Protein AF-A0A9X3KQI6-F1 (afdb_monomer_lite)

InterPro domains:
  IPR007948 Protein of unknown function DUF736 [PF05284] (1-30)

Radius of gyration: 13.62 Å; chains: 1; bounding box: 23×23×37 Å

Foldseek 3Di:
DCDVVDPFDKDWDWADDPPDPDIDIDIDDDPPD

Organism: NCBI:txid1183413

Secondary structure (DSSP, 8-state):
---TT-SSPPEEEEEEPTTSSSEEEEEE-----

pLDDT: mean 82.37, std 12.37, range [57.09, 95.38]

Sequence (33 aa):
LDDPSFPAPIYATLTEVEGEDGYQLIWSRPNRD

Structure (mmCIF, N/CA/C/O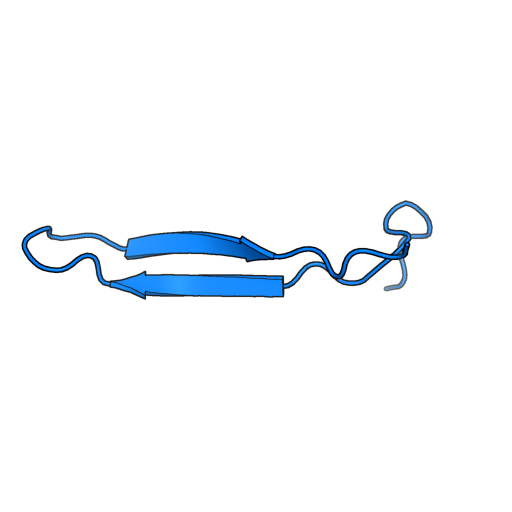 backbone):
data_AF-A0A9X3KQI6-F1
#
_entry.id   AF-A0A9X3KQI6-F1
#
loop_
_atom_site.group_PDB
_atom_site.id
_atom_site.type_symbol
_atom_site.label_atom_id
_atom_site.label_alt_id
_atom_site.label_comp_id
_atom_site.label_asym_id
_atom_site.label_entity_id
_atom_site.label_seq_id
_atom_site.pdbx_PDB_ins_code
_atom_site.Cartn_x
_atom_site.Cartn_y
_atom_site.Cartn_z
_atom_site.occupancy
_atom_site.B_iso_or_equiv
_atom_site.auth_seq_id
_atom_site.auth_comp_id
_atom_site.auth_asym_id
_atom_site.auth_atom_id
_atom_site.pdbx_PDB_model_num
ATOM 1 N N . LEU A 1 1 ? 2.113 -12.629 -17.293 1.00 65.56 1 LEU A N 1
ATOM 2 C CA . LEU A 1 1 ? 1.873 -11.822 -16.080 1.00 65.56 1 LEU A CA 1
ATOM 3 C C . LEU A 1 1 ? 2.794 -10.610 -16.150 1.00 65.56 1 LEU A C 1
ATOM 5 O O . LEU A 1 1 ? 3.658 -10.450 -15.314 1.00 65.56 1 LEU A O 1
ATOM 9 N N . ASP A 1 2 ? 2.626 -9.821 -17.207 1.00 57.09 2 ASP A N 1
ATOM 10 C CA . ASP A 1 2 ? 3.275 -8.530 -17.437 1.00 57.09 2 ASP A CA 1
ATOM 11 C C . ASP A 1 2 ? 2.318 -7.830 -18.394 1.00 57.09 2 ASP A C 1
ATOM 13 O O . ASP A 1 2 ? 2.346 -8.061 -19.603 1.00 57.09 2 ASP A O 1
ATOM 17 N N . ASP A 1 3 ? 1.329 -7.142 -17.828 1.00 60.19 3 ASP A N 1
ATOM 18 C CA . ASP A 1 3 ? 0.331 -6.436 -18.617 1.00 60.19 3 ASP A CA 1
ATOM 19 C C . ASP A 1 3 ? 0.974 -5.119 -19.086 1.00 60.19 3 ASP A C 1
ATOM 21 O O . ASP A 1 3 ? 1.294 -4.274 -18.242 1.00 60.19 3 ASP A O 1
ATOM 25 N N . PRO A 1 4 ? 1.209 -4.919 -20.397 1.00 65.25 4 PRO A N 1
ATOM 26 C CA . PRO A 1 4 ? 1.927 -3.748 -20.918 1.00 65.25 4 PRO A CA 1
ATOM 27 C C . PRO A 1 4 ? 1.191 -2.425 -20.648 1.00 65.25 4 PRO A C 1
ATOM 29 O O . PRO A 1 4 ? 1.749 -1.346 -20.840 1.00 65.25 4 PRO A O 1
ATOM 32 N N . SER A 1 5 ? -0.053 -2.513 -20.172 1.00 69.19 5 SER A N 1
ATOM 33 C CA . SER A 1 5 ? -0.895 -1.415 -19.704 1.00 69.19 5 SER A CA 1
ATOM 34 C C . SER A 1 5 ? -0.362 -0.726 -18.439 1.00 69.19 5 SER A C 1
ATOM 36 O O . SER A 1 5 ? -0.720 0.425 -18.187 1.00 69.19 5 SER A O 1
ATOM 38 N N . PHE A 1 6 ? 0.472 -1.401 -17.634 1.00 66.25 6 PHE A N 1
ATOM 39 C CA . PHE A 1 6 ? 1.053 -0.841 -16.410 1.00 66.25 6 PHE A CA 1
ATOM 40 C C . PHE A 1 6 ? 2.510 -0.438 -16.645 1.00 66.25 6 PHE A C 1
ATOM 42 O O . PHE A 1 6 ? 3.413 -1.265 -16.514 1.00 66.25 6 PHE A O 1
ATOM 49 N N . PRO A 1 7 ? 2.782 0.844 -16.951 1.00 73.50 7 PRO A N 1
ATOM 50 C CA . PRO A 1 7 ? 4.140 1.299 -17.220 1.00 73.50 7 PRO A CA 1
ATOM 51 C C . PRO A 1 7 ? 5.044 1.201 -15.986 1.00 73.50 7 PRO A C 1
ATOM 53 O O . PRO A 1 7 ? 6.258 1.283 -16.126 1.00 73.50 7 PRO A O 1
ATOM 56 N N . ALA A 1 8 ? 4.500 1.047 -14.780 1.00 79.44 8 ALA A N 1
ATOM 57 C CA . ALA A 1 8 ? 5.273 0.791 -13.574 1.00 79.44 8 ALA A CA 1
ATOM 58 C C . ALA A 1 8 ? 4.461 -0.052 -12.577 1.00 79.44 8 ALA A C 1
ATOM 60 O O . ALA A 1 8 ? 3.226 0.006 -12.608 1.00 79.44 8 ALA A O 1
ATOM 61 N N . PRO A 1 9 ? 5.129 -0.796 -11.674 1.00 80.06 9 PRO A N 1
ATOM 62 C CA . PRO A 1 9 ? 4.458 -1.492 -10.583 1.00 80.06 9 PRO A CA 1
ATO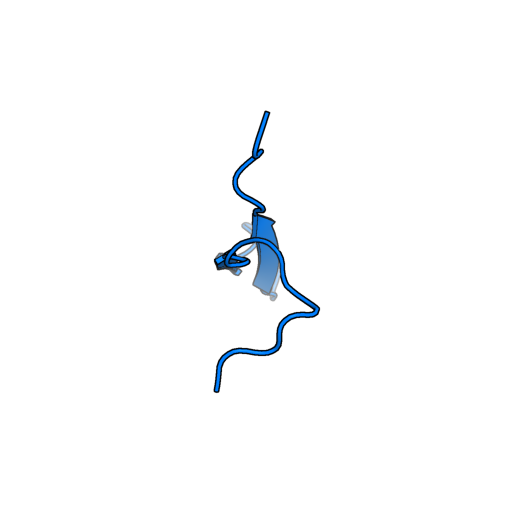M 63 C C . PRO A 1 9 ? 3.633 -0.519 -9.736 1.00 80.06 9 PRO A C 1
ATOM 65 O O . PRO A 1 9 ? 4.081 0.589 -9.441 1.00 80.06 9 PRO A O 1
ATOM 68 N N . ILE A 1 10 ? 2.441 -0.944 -9.320 1.00 85.12 10 ILE A N 1
ATOM 69 C CA . ILE A 1 10 ? 1.637 -0.228 -8.327 1.00 85.12 10 ILE A CA 1
ATOM 70 C C . ILE A 1 10 ? 1.799 -0.943 -6.995 1.00 85.12 10 ILE A C 1
ATOM 72 O O . ILE A 1 10 ? 1.598 -2.154 -6.912 1.00 85.12 10 ILE A O 1
ATOM 76 N N . TYR A 1 11 ? 2.131 -0.183 -5.956 1.00 88.00 11 TYR A N 1
ATOM 77 C CA . TYR A 1 11 ? 2.183 -0.688 -4.593 1.00 88.00 11 TYR A CA 1
ATOM 78 C C . TYR A 1 11 ? 0.877 -0.365 -3.876 1.00 88.00 11 TYR A C 1
ATOM 80 O O . TYR A 1 11 ? 0.306 0.713 -4.057 1.00 88.00 11 TYR A O 1
ATOM 88 N N . ALA A 1 12 ? 0.414 -1.306 -3.064 1.00 92.19 12 ALA A N 1
ATOM 89 C CA . A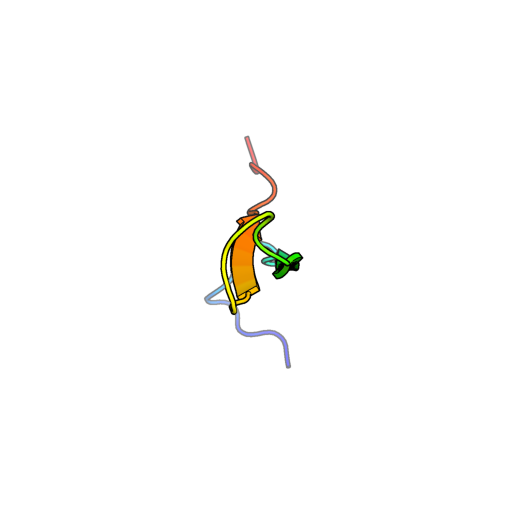LA A 1 12 ? -0.752 -1.136 -2.220 1.00 92.19 12 ALA A CA 1
ATOM 90 C C . ALA A 1 12 ? -0.386 -1.525 -0.790 1.00 92.19 12 ALA A C 1
ATOM 92 O O . ALA A 1 12 ? 0.165 -2.604 -0.565 1.00 92.19 12 ALA A O 1
ATOM 93 N N . THR A 1 13 ? -0.710 -0.654 0.160 1.00 93.81 13 THR A N 1
ATOM 94 C CA . THR A 1 13 ? -0.512 -0.901 1.588 1.00 93.81 13 THR A CA 1
ATOM 95 C C . THR A 1 13 ? -1.860 -0.827 2.280 1.00 93.81 13 THR A C 1
ATOM 97 O O . THR A 1 13 ? -2.560 0.181 2.179 1.00 93.81 13 THR A O 1
ATOM 100 N N . LEU A 1 14 ? -2.221 -1.900 2.978 1.00 95.31 14 LEU A N 1
ATOM 101 C CA . LEU A 1 14 ? -3.384 -1.934 3.853 1.00 95.31 14 LEU A CA 1
ATOM 102 C C . LEU A 1 14 ? -2.947 -1.485 5.251 1.00 95.31 14 LEU A C 1
ATOM 104 O O . LEU A 1 14 ? -1.978 -2.022 5.786 1.00 95.31 14 LEU A O 1
ATOM 108 N N . THR A 1 15 ? -3.630 -0.501 5.827 1.00 94.50 15 THR A N 1
ATOM 109 C CA . THR A 1 15 ? -3.309 0.037 7.156 1.00 94.50 15 THR A CA 1
ATOM 110 C C . THR A 1 15 ? -4.566 0.135 8.011 1.00 94.50 15 THR A C 1
ATOM 112 O O . THR A 1 15 ? -5.643 0.409 7.488 1.00 94.50 15 THR A O 1
ATOM 115 N N . GLU A 1 16 ? -4.441 -0.136 9.306 1.00 95.38 16 GLU A N 1
ATOM 116 C CA . GLU A 1 16 ? -5.524 0.044 10.277 1.00 95.38 16 GLU A CA 1
ATOM 117 C C . GLU A 1 16 ? -5.757 1.532 10.518 1.00 95.38 16 GLU A C 1
ATOM 119 O O . GLU A 1 16 ? -4.805 2.315 10.576 1.00 95.38 16 GLU A O 1
ATOM 124 N N . VAL A 1 17 ? -7.021 1.928 10.643 1.00 91.12 17 VAL A N 1
ATOM 125 C CA . VAL A 1 17 ? -7.368 3.315 10.950 1.00 91.12 17 VAL A CA 1
ATOM 126 C C . VAL A 1 17 ? -7.529 3.461 12.458 1.00 91.12 17 VAL A C 1
ATOM 128 O O . VAL A 1 17 ? -8.376 2.819 13.072 1.00 91.12 17 VAL A O 1
ATOM 131 N N . GLU A 1 18 ? -6.692 4.292 13.079 1.00 91.12 18 GLU A N 1
ATOM 132 C CA . GLU A 1 18 ? -6.746 4.496 14.527 1.00 91.12 18 GLU A CA 1
ATOM 133 C C . GLU A 1 18 ? -8.077 5.148 14.934 1.00 91.12 18 GLU A C 1
ATOM 135 O O . GLU A 1 18 ? -8.421 6.232 14.468 1.00 91.12 18 GLU A O 1
ATOM 140 N N . GLY A 1 19 ? -8.817 4.485 15.827 1.00 89.81 19 GLY A N 1
ATOM 141 C CA . GLY A 1 19 ? -10.107 4.969 16.328 1.00 89.81 19 GLY A CA 1
ATOM 142 C C . GLY A 1 19 ? -11.323 4.564 15.489 1.00 89.81 19 GLY A C 1
ATOM 143 O O . GLY A 1 19 ? -12.440 4.921 15.862 1.00 89.81 19 GLY A O 1
ATOM 144 N N . GLU A 1 20 ? -11.135 3.793 14.415 1.00 88.75 20 GLU A N 1
ATOM 145 C CA . GLU A 1 20 ? -12.215 3.264 13.575 1.00 88.75 20 GLU A CA 1
ATOM 146 C C . GLU A 1 20 ? -12.077 1.742 13.400 1.00 88.75 20 GLU A C 1
ATOM 148 O O . GLU A 1 20 ? -10.974 1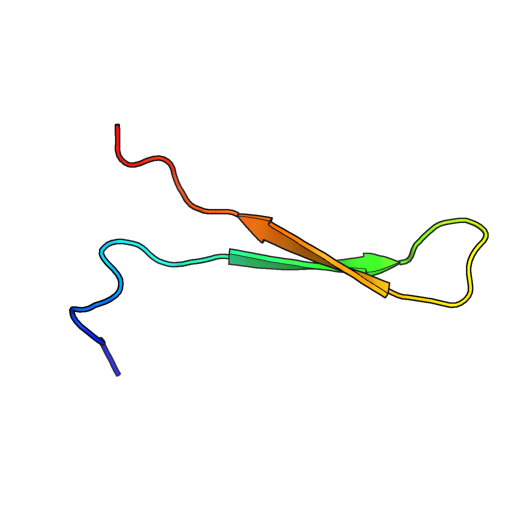.204 13.339 1.00 88.75 20 GLU A O 1
ATOM 153 N N . ASP A 1 21 ? -13.201 1.026 13.302 1.00 86.12 21 ASP A N 1
ATOM 154 C CA . ASP A 1 21 ? -13.194 -0.408 12.984 1.00 86.12 21 ASP A CA 1
ATOM 155 C C . ASP A 1 21 ? -13.093 -0.561 11.459 1.00 86.12 21 ASP A C 1
ATOM 157 O O . ASP A 1 21 ? -14.096 -0.601 10.738 1.00 86.12 21 ASP A O 1
ATOM 161 N N . GLY A 1 22 ? -11.865 -0.508 10.938 1.00 91.38 22 GLY A N 1
ATOM 162 C CA . GLY A 1 22 ? -11.646 -0.549 9.499 1.00 91.38 22 GLY A CA 1
ATOM 163 C C . GLY A 1 22 ? -10.190 -0.469 9.054 1.00 91.38 22 GLY A C 1
ATOM 164 O O . GLY A 1 22 ? -9.280 -0.109 9.800 1.00 91.38 22 GLY A O 1
ATOM 165 N N . TYR A 1 23 ? -9.995 -0.792 7.776 1.00 94.88 23 TYR A N 1
ATOM 166 C CA . TYR A 1 23 ? -8.711 -0.691 7.098 1.00 94.88 23 TYR A CA 1
ATOM 167 C C . TYR A 1 23 ? -8.790 0.320 5.958 1.00 94.88 23 TYR A C 1
ATOM 169 O O . TYR A 1 23 ? -9.746 0.331 5.180 1.00 94.88 23 TYR A O 1
ATOM 177 N N . GLN A 1 24 ? -7.741 1.119 5.812 1.00 94.44 24 GLN A N 1
ATOM 178 C CA . GLN A 1 24 ? -7.541 1.993 4.670 1.00 94.44 24 GLN A CA 1
ATOM 179 C C . GLN A 1 24 ? -6.561 1.360 3.683 1.00 94.44 24 GLN A C 1
ATOM 181 O O . GLN A 1 24 ? -5.524 0.814 4.063 1.00 94.44 24 GLN A O 1
ATOM 186 N N . LEU A 1 25 ? -6.881 1.474 2.394 1.00 94.88 25 LEU A N 1
ATOM 187 C CA . LEU A 1 25 ? -6.021 1.023 1.308 1.00 94.88 25 LEU A CA 1
ATOM 188 C C . LEU A 1 25 ? -5.318 2.218 0.662 1.00 94.88 25 LEU A C 1
ATOM 190 O O . LEU A 1 25 ? -5.954 3.061 0.027 1.00 94.88 25 LEU A O 1
ATOM 194 N N . ILE A 1 26 ? -3.999 2.279 0.822 1.00 93.81 26 ILE A N 1
ATOM 195 C CA . ILE A 1 26 ? -3.149 3.333 0.267 1.00 93.81 26 ILE A CA 1
ATOM 196 C C . ILE A 1 26 ? -2.490 2.804 -1.005 1.00 93.81 26 ILE A C 1
ATOM 198 O O . ILE A 1 26 ? -1.786 1.797 -0.972 1.00 93.81 26 ILE A O 1
ATOM 202 N N . TRP A 1 27 ? -2.697 3.506 -2.118 1.00 90.81 27 TRP A N 1
ATOM 203 C CA . TRP A 1 27 ? -2.089 3.187 -3.409 1.00 90.81 27 TRP A CA 1
ATOM 204 C C . TRP A 1 27 ? -0.901 4.111 -3.673 1.00 90.81 27 TRP A C 1
ATOM 206 O O . TRP A 1 27 ? -1.037 5.333 -3.630 1.00 90.81 27 TRP A O 1
ATOM 216 N N . SER A 1 28 ? 0.261 3.543 -3.987 1.00 88.44 28 SER A N 1
ATOM 217 C CA . SER A 1 28 ? 1.468 4.294 -4.330 1.00 88.44 28 SER A CA 1
ATOM 218 C C . SER A 1 28 ? 1.951 3.923 -5.724 1.00 88.44 28 SER A C 1
ATOM 220 O O . SER A 1 28 ? 2.114 2.750 -6.065 1.00 88.44 28 SER A O 1
ATOM 222 N N . ARG A 1 29 ? 2.198 4.950 -6.537 1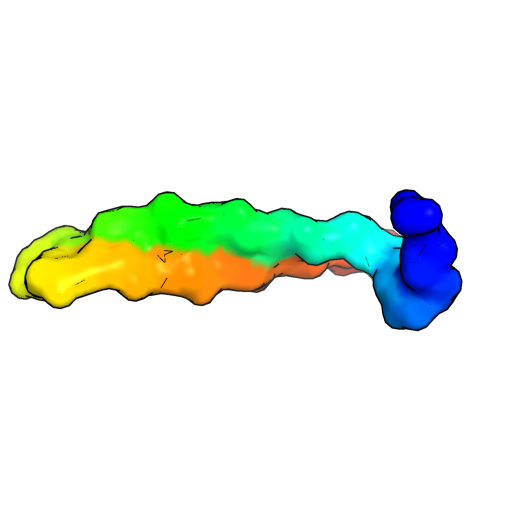.00 87.06 29 ARG A N 1
ATOM 223 C CA . ARG A 1 29 ? 2.841 4.815 -7.842 1.00 87.06 29 ARG A CA 1
ATOM 224 C C . ARG A 1 29 ? 4.249 5.390 -7.727 1.00 87.06 29 ARG A C 1
ATOM 226 O O . ARG A 1 29 ? 4.371 6.529 -7.278 1.00 87.06 29 ARG A O 1
ATOM 233 N N . PRO A 1 30 ? 5.306 4.656 -8.107 1.00 79.94 30 PRO A N 1
ATOM 234 C CA . PRO A 1 30 ? 6.604 5.280 -8.289 1.00 79.94 30 PRO A CA 1
ATOM 235 C C . PRO A 1 30 ? 6.454 6.329 -9.397 1.00 79.94 30 PRO A C 1
ATOM 237 O O . PRO A 1 30 ? 6.077 5.993 -10.522 1.00 79.94 30 PRO A O 1
ATOM 240 N N . ASN A 1 31 ? 6.685 7.603 -9.067 1.00 71.69 31 ASN A N 1
ATOM 241 C CA . ASN A 1 31 ? 6.753 8.663 -10.066 1.00 71.69 31 ASN A CA 1
ATOM 242 C C . ASN A 1 31 ? 7.945 8.340 -10.976 1.00 71.69 31 ASN A C 1
ATOM 244 O O . ASN A 1 31 ? 9.094 8.492 -10.574 1.00 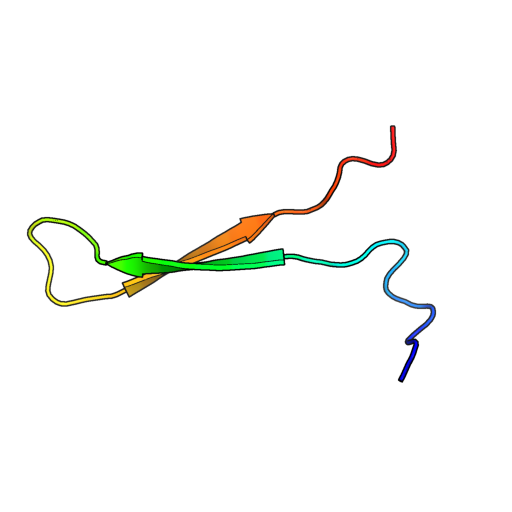71.69 31 ASN A O 1
ATOM 248 N N . ARG A 1 32 ? 7.668 7.833 -12.179 1.00 63.78 32 ARG A N 1
ATOM 249 C CA . ARG A 1 32 ? 8.601 7.895 -13.307 1.00 63.78 32 ARG A CA 1
ATOM 250 C C . ARG A 1 32 ? 8.540 9.329 -13.842 1.00 63.78 32 ARG A C 1
ATOM 252 O O . ARG A 1 32 ? 7.858 9.563 -14.834 1.00 63.78 32 ARG A O 1
ATOM 259 N N . ASP A 1 33 ? 9.138 10.269 -13.119 1.00 59.22 33 ASP A N 1
ATOM 260 C CA . ASP A 1 33 ? 9.677 11.482 -13.746 1.00 59.22 33 ASP A CA 1
ATOM 261 C C . ASP A 1 33 ? 11.152 11.213 -14.069 1.00 59.22 33 ASP A C 1
ATOM 263 O O . ASP A 1 33 ? 11.830 10.627 -13.188 1.00 59.22 33 ASP A O 1
#